Protein AF-A0A5B7K233-F1 (afdb_monomer_lite)

InterPro domains:
  IPR000719 Protein kinase domain [PS50011] (1-63)
  IPR011009 Protein kinase-like domain superfamily [SSF56112] (2-88)

Secondary structure (DSSP, 8-state):
-TTTSS-SS--SSHHHHHHHHHHT-----TTS-HHHHHHHHHHS-SSGGGSPPHHHHHT-TTTTT-TTSPPHHHHS-GGGT-PPPHHHHHHHHHHHHHTTS--HHHHH-

Radius of gyration: 20.92 Å; chains: 1; bounding box: 46×23×53 Å

Organism: Portunus trituberculatus (NCBI:txid210409)

Foldseek 3Di:
DVVPPDDQFDDPDPVSSVVCLQVLDGDDDPPDDPLRVVLVVLQSDNDPVSRDDPVCSCPRPVNVPDPPPDDPVVPDDVVVVDDDDPVVVVVVLVCCVVVVVDDSVVVVD

pLDDT: mean 91.97, std 8.87, range [60.03, 98.19]

Structure (mmCIF, N/CA/C/O backbone):
data_AF-A0A5B7K233-F1
#
_entry.id   AF-A0A5B7K233-F1
#
loop_
_atom_site.group_PDB
_atom_site.id
_atom_site.type_symbol
_atom_site.label_atom_id
_atom_site.label_alt_id
_atom_site.label_comp_id
_atom_site.label_asym_id
_atom_site.label_entity_id
_atom_site.label_seq_id
_atom_site.pdbx_PDB_ins_code
_atom_site.Ca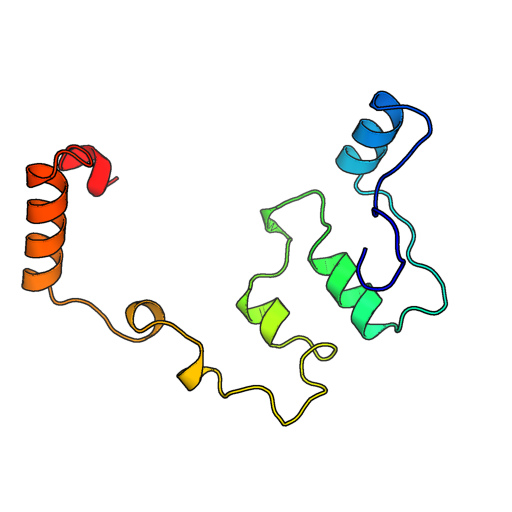rtn_x
_atom_site.Cartn_y
_atom_site.Cartn_z
_atom_site.occupancy
_atom_site.B_iso_or_equiv
_atom_site.auth_seq_id
_atom_site.auth_comp_id
_atom_site.auth_asym_id
_atom_site.auth_atom_id
_atom_site.pdbx_PDB_model_num
ATOM 1 N N . MET A 1 1 ? 8.716 6.232 -9.568 1.00 90.62 1 MET A N 1
ATOM 2 C CA . MET A 1 1 ? 8.829 7.645 -9.144 1.00 90.62 1 MET A CA 1
ATOM 3 C C . MET A 1 1 ? 10.115 7.929 -8.387 1.00 90.62 1 MET A C 1
ATOM 5 O O . MET A 1 1 ? 10.956 8.585 -8.972 1.00 90.62 1 MET A O 1
ATOM 9 N N . LEU A 1 2 ? 10.335 7.419 -7.168 1.00 95.12 2 LEU A N 1
ATOM 10 C CA . LEU A 1 2 ? 11.525 7.781 -6.368 1.00 95.12 2 LEU A CA 1
ATOM 11 C C . LEU A 1 2 ? 12.871 7.566 -7.089 1.00 95.12 2 LEU A C 1
ATOM 13 O O . LEU A 1 2 ? 13.715 8.450 -7.076 1.00 95.12 2 LEU A O 1
ATOM 17 N N . VAL A 1 3 ? 13.047 6.423 -7.762 1.00 95.06 3 VAL A N 1
ATOM 18 C CA . VAL A 1 3 ? 14.328 6.040 -8.398 1.00 95.06 3 VAL A CA 1
ATOM 19 C C . VAL A 1 3 ? 14.439 6.394 -9.890 1.00 95.06 3 VAL A C 1
ATOM 21 O O . VAL A 1 3 ? 15.514 6.264 -10.475 1.00 95.06 3 VAL A O 1
ATOM 24 N N . CYS A 1 4 ? 13.343 6.851 -10.510 1.00 93.94 4 CYS A N 1
ATOM 25 C CA . CYS A 1 4 ? 13.294 7.177 -11.946 1.00 93.94 4 CYS A CA 1
ATOM 26 C C . CYS A 1 4 ? 12.841 8.618 -12.246 1.00 93.94 4 CYS A C 1
ATOM 28 O O . CYS A 1 4 ? 12.951 9.060 -13.379 1.00 93.94 4 CYS A O 1
ATOM 30 N N . GLY A 1 5 ? 12.272 9.344 -11.280 1.00 93.69 5 GLY A N 1
ATOM 31 C CA . GLY A 1 5 ? 11.714 10.691 -11.475 1.00 93.69 5 GLY A CA 1
ATOM 32 C C . GLY A 1 5 ? 10.355 10.754 -12.188 1.00 93.69 5 GLY A C 1
ATOM 33 O O . GLY A 1 5 ? 9.755 11.820 -12.232 1.00 93.69 5 GLY A O 1
ATOM 34 N N . HIS A 1 6 ? 9.831 9.635 -12.700 1.00 92.31 6 HIS A N 1
ATOM 35 C CA . HIS A 1 6 ? 8.554 9.581 -13.425 1.00 92.31 6 HIS A CA 1
ATOM 36 C C . HIS A 1 6 ? 7.637 8.437 -12.951 1.00 92.31 6 HIS A C 1
ATOM 38 O O . HIS A 1 6 ? 8.043 7.555 -12.173 1.00 92.31 6 HIS A O 1
ATOM 44 N N . ALA A 1 7 ? 6.373 8.483 -13.387 1.00 94.31 7 ALA A N 1
ATOM 45 C CA . ALA A 1 7 ? 5.381 7.434 -13.159 1.00 94.31 7 ALA A CA 1
ATOM 46 C C . ALA A 1 7 ? 5.739 6.153 -13.946 1.00 94.31 7 ALA A C 1
ATOM 48 O O . ALA A 1 7 ? 6.353 6.250 -15.010 1.00 94.31 7 ALA A O 1
ATOM 49 N N . PRO A 1 8 ? 5.403 4.956 -13.427 1.00 94.69 8 PRO A N 1
ATOM 50 C CA . PRO A 1 8 ? 5.674 3.692 -14.118 1.00 94.69 8 PRO A CA 1
ATOM 51 C C . PRO A 1 8 ? 4.774 3.457 -15.343 1.00 94.69 8 PRO A C 1
ATOM 53 O O . PRO A 1 8 ? 5.178 2.722 -16.237 1.00 94.69 8 PRO A O 1
ATOM 56 N N . PHE A 1 9 ? 3.598 4.091 -15.396 1.00 96.00 9 PHE A N 1
ATOM 57 C CA . PHE A 1 9 ? 2.662 4.042 -16.520 1.00 96.00 9 PHE A CA 1
ATOM 58 C C . PHE A 1 9 ? 2.314 5.479 -16.906 1.00 96.00 9 PHE A C 1
ATOM 60 O O . PHE A 1 9 ? 1.686 6.181 -16.115 1.00 96.00 9 PHE A O 1
ATOM 67 N N . GLN A 1 10 ? 2.771 5.933 -18.070 1.00 92.19 10 GLN A N 1
ATOM 68 C CA . GLN A 1 10 ? 2.444 7.254 -18.600 1.00 92.19 10 GLN A CA 1
ATOM 69 C C . GLN A 1 10 ? 2.633 7.240 -20.112 1.00 92.19 10 GLN A C 1
ATOM 71 O O . GLN A 1 10 ? 3.763 7.208 -20.589 1.00 92.19 10 GLN A O 1
ATOM 76 N N . GLU A 1 11 ? 1.526 7.304 -20.839 1.00 93.31 11 GLU A N 1
ATOM 77 C CA . GLU A 1 11 ? 1.519 7.367 -22.300 1.00 93.31 11 GLU A CA 1
ATOM 78 C C . GLU A 1 11 ? 0.933 8.701 -22.785 1.00 93.31 11 GLU A C 1
ATOM 80 O O . GLU A 1 11 ? 0.613 9.590 -21.985 1.00 93.31 11 GLU A O 1
ATOM 85 N N . ALA A 1 12 ? 0.816 8.863 -24.106 1.00 92.06 12 ALA A N 1
ATOM 86 C CA . ALA A 1 12 ? 0.319 10.091 -24.724 1.00 92.06 12 ALA A CA 1
ATOM 87 C C . ALA A 1 12 ? -1.171 10.350 -24.435 1.00 92.06 12 ALA A C 1
ATOM 89 O O . ALA A 1 12 ? -1.612 11.499 -24.473 1.00 92.06 12 ALA A O 1
ATOM 90 N N . ASN A 1 13 ? -1.947 9.299 -24.154 1.00 95.81 13 ASN A N 1
ATOM 91 C CA . ASN A 1 13 ? -3.352 9.403 -23.771 1.00 95.81 13 ASN A CA 1
ATOM 92 C C . ASN A 1 13 ? -3.729 8.440 -22.629 1.00 95.81 13 ASN A C 1
ATOM 94 O O . ASN A 1 13 ? -3.043 7.453 -22.343 1.00 95.81 13 ASN A O 1
ATOM 98 N N . ASP A 1 14 ? -4.862 8.726 -21.985 1.00 96.19 14 ASP A N 1
ATOM 99 C CA . ASP A 1 14 ? -5.348 7.972 -20.823 1.00 96.19 14 ASP A CA 1
ATOM 100 C C . ASP A 1 14 ? -5.740 6.528 -21.171 1.00 96.19 14 ASP A C 1
ATOM 102 O O . ASP A 1 14 ? -5.619 5.636 -20.333 1.00 96.19 14 ASP A O 1
ATOM 106 N N . SER A 1 15 ? -6.179 6.270 -22.408 1.00 97.12 15 SER A N 1
ATOM 107 C CA . SER A 1 15 ? -6.577 4.922 -22.847 1.00 97.12 15 SER A CA 1
ATOM 108 C C . SER A 1 15 ? -5.370 3.988 -22.988 1.00 97.12 15 SER A C 1
ATOM 110 O O . SER A 1 15 ? -5.414 2.834 -22.554 1.00 97.12 15 SER A O 1
ATOM 112 N N . GLU A 1 16 ? -4.266 4.488 -23.542 1.00 96.00 16 GLU A N 1
ATOM 113 C CA . GLU A 1 16 ? -2.986 3.777 -23.598 1.00 96.00 16 GLU A CA 1
ATOM 114 C C . GLU A 1 16 ? -2.420 3.555 -22.194 1.00 96.00 16 GLU A C 1
ATOM 116 O O . GLU A 1 16 ? -2.036 2.437 -21.852 1.00 96.00 16 GLU A O 1
ATOM 121 N N . THR A 1 17 ? -2.468 4.583 -21.342 1.00 96.69 17 THR A N 1
ATOM 122 C CA . THR A 1 17 ? -2.022 4.480 -19.944 1.00 96.69 17 THR A CA 1
ATOM 123 C C . THR A 1 17 ? -2.809 3.404 -19.189 1.00 96.69 17 THR A C 1
ATOM 125 O O . THR A 1 17 ? -2.215 2.554 -18.524 1.00 96.69 17 THR A O 1
ATOM 128 N N . LEU A 1 18 ? -4.138 3.372 -19.343 1.00 96.75 18 LEU A N 1
ATOM 129 C CA . LEU A 1 18 ? -4.990 2.335 -18.758 1.00 96.75 18 LEU A CA 1
ATOM 130 C C . LEU A 1 18 ? -4.611 0.939 -19.265 1.00 96.75 18 LEU A C 1
ATOM 132 O O . LEU A 1 18 ? -4.536 -0.001 -18.476 1.00 96.75 18 LEU A O 1
ATOM 136 N N . THR A 1 19 ? -4.326 0.803 -20.560 1.00 96.88 19 THR A N 1
ATOM 137 C CA . THR A 1 19 ? -3.894 -0.471 -21.150 1.00 96.88 19 THR A CA 1
ATOM 138 C C . THR A 1 19 ? -2.583 -0.953 -20.524 1.00 96.88 19 THR A C 1
ATOM 140 O O . THR A 1 19 ? -2.488 -2.112 -20.124 1.00 96.88 19 THR A O 1
ATOM 143 N N . MET A 1 20 ? -1.601 -0.063 -20.348 1.00 97.06 20 MET A N 1
ATOM 144 C CA . MET A 1 20 ? -0.317 -0.393 -19.717 1.00 97.06 20 MET A CA 1
ATOM 145 C C . MET A 1 20 ? -0.468 -0.797 -18.245 1.00 97.06 20 MET A C 1
ATOM 147 O O . MET A 1 20 ? 0.188 -1.743 -17.805 1.00 97.06 20 MET A O 1
ATOM 151 N N . ILE A 1 21 ? -1.371 -0.147 -17.500 1.00 97.00 21 ILE A N 1
ATOM 152 C CA . ILE A 1 21 ? -1.706 -0.520 -16.116 1.00 97.00 21 ILE A CA 1
ATOM 153 C C . ILE A 1 21 ? -2.327 -1.922 -16.073 1.00 97.00 21 ILE A C 1
ATOM 155 O O . ILE A 1 21 ? -1.896 -2.764 -15.285 1.00 97.00 21 ILE A O 1
ATOM 159 N N . MET A 1 22 ? -3.313 -2.191 -16.934 1.00 95.62 22 MET A N 1
ATOM 160 C CA . MET A 1 22 ? -4.022 -3.476 -16.975 1.00 95.62 22 MET A CA 1
ATOM 161 C C . MET A 1 22 ? -3.109 -4.629 -17.400 1.00 95.62 22 MET A C 1
ATOM 163 O O . MET A 1 22 ? -3.207 -5.734 -16.862 1.00 95.62 22 MET A O 1
ATOM 167 N N . ASP A 1 23 ? -2.190 -4.372 -18.326 1.00 96.38 23 ASP A N 1
ATOM 168 C CA . ASP A 1 23 ? -1.171 -5.332 -18.745 1.00 96.38 23 ASP A CA 1
ATOM 169 C C . ASP A 1 23 ? 0.025 -5.399 -17.787 1.00 96.38 23 ASP A C 1
ATOM 171 O O . ASP A 1 23 ? 0.845 -6.308 -17.906 1.00 96.38 23 ASP A O 1
ATOM 175 N N . CYS A 1 24 ? 0.111 -4.472 -16.829 1.00 96.50 24 CYS A N 1
ATOM 176 C CA . CYS A 1 24 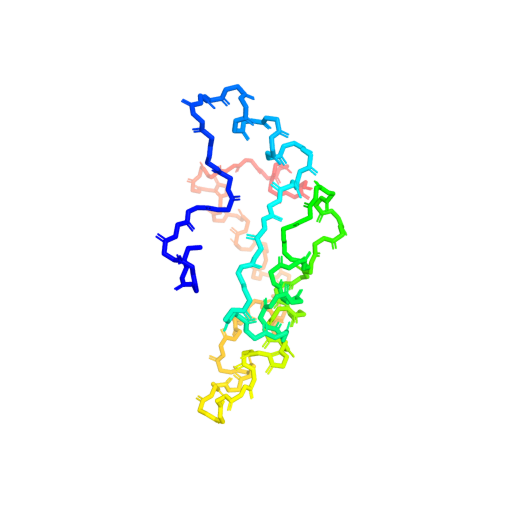? 1.231 -4.308 -15.909 1.00 96.50 24 CYS A CA 1
ATOM 177 C C . CYS A 1 24 ? 2.585 -4.206 -16.640 1.00 96.50 24 CYS A C 1
ATOM 179 O O . CYS A 1 24 ? 3.583 -4.804 -16.242 1.00 96.50 24 CYS A O 1
ATOM 181 N N . LYS A 1 25 ? 2.610 -3.454 -17.746 1.00 95.38 25 LYS A N 1
ATOM 182 C CA . LYS A 1 25 ? 3.801 -3.247 -18.578 1.00 95.38 25 LYS A CA 1
ATOM 183 C C . LYS A 1 25 ? 4.467 -1.925 -18.225 1.00 95.38 25 LYS A C 1
ATOM 185 O O . LYS A 1 25 ? 3.891 -0.864 -18.429 1.00 95.38 25 LYS A O 1
ATOM 190 N N . TYR A 1 26 ? 5.689 -2.002 -17.717 1.00 95.75 26 TYR A N 1
ATOM 191 C CA . TYR A 1 26 ? 6.532 -0.853 -17.407 1.00 95.75 26 TYR A CA 1
ATOM 192 C C . TYR A 1 26 ? 8.004 -1.229 -17.599 1.00 95.75 26 TYR A C 1
ATOM 194 O O . TYR A 1 26 ? 8.373 -2.404 -17.568 1.00 95.75 26 TYR A O 1
ATOM 202 N N . THR A 1 27 ? 8.862 -0.230 -17.778 1.00 94.44 27 THR A N 1
ATOM 203 C CA . THR A 1 27 ? 10.310 -0.422 -17.934 1.00 94.44 27 THR A CA 1
ATOM 204 C C . THR A 1 27 ? 11.060 0.265 -16.806 1.00 94.44 27 THR A C 1
ATOM 206 O O . THR A 1 27 ? 10.769 1.416 -16.476 1.00 94.44 27 THR A O 1
ATOM 209 N N . ILE A 1 28 ? 12.052 -0.415 -16.232 1.00 94.94 28 ILE A N 1
ATOM 210 C CA . ILE A 1 28 ? 12.945 0.176 -15.232 1.00 94.94 28 ILE A CA 1
ATOM 211 C C . ILE A 1 28 ? 14.296 0.486 -15.898 1.00 94.94 28 ILE A C 1
ATOM 213 O O . ILE A 1 28 ? 14.888 -0.427 -16.476 1.00 94.94 28 ILE A O 1
ATOM 217 N N . PRO A 1 29 ? 14.808 1.729 -15.809 1.00 94.88 29 PRO A N 1
ATOM 218 C CA . PRO A 1 29 ? 16.103 2.109 -16.370 1.00 94.88 29 PRO A CA 1
ATOM 219 C C . PRO A 1 29 ? 17.288 1.277 -15.858 1.00 94.88 29 PRO A C 1
ATOM 221 O O . PRO A 1 29 ? 17.265 0.709 -14.760 1.00 94.88 29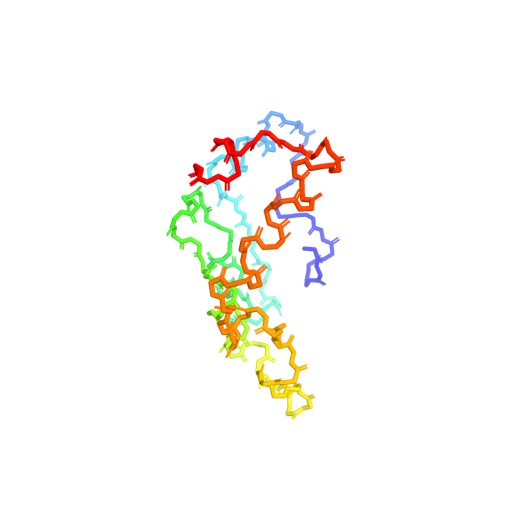 PRO A O 1
ATOM 224 N N . GLU A 1 30 ? 18.374 1.253 -16.632 1.00 95.12 30 GLU A N 1
ATOM 225 C CA . GLU A 1 30 ? 19.573 0.467 -16.313 1.00 95.12 30 GLU A CA 1
ATOM 226 C C . GLU A 1 30 ? 20.266 0.911 -15.022 1.00 95.12 30 GLU A C 1
ATOM 228 O O . GLU A 1 30 ? 20.738 0.052 -14.281 1.00 95.12 30 GLU A O 1
ATOM 233 N N . HIS A 1 31 ? 20.252 2.212 -14.708 1.00 96.00 31 HIS A N 1
ATOM 234 C CA . HIS A 1 31 ? 20.913 2.770 -13.520 1.00 96.00 31 HIS A CA 1
ATOM 235 C C . HIS A 1 31 ? 20.309 2.304 -12.190 1.00 96.00 31 HIS A C 1
ATOM 237 O O . HIS A 1 31 ? 20.933 2.469 -11.144 1.00 96.00 31 HIS A O 1
ATOM 243 N N . VAL A 1 32 ? 19.095 1.746 -12.201 1.00 96.44 32 VAL A N 1
ATOM 244 C CA . VAL A 1 32 ? 18.451 1.218 -10.996 1.00 96.44 32 VAL A CA 1
ATOM 245 C C . VAL A 1 32 ? 19.074 -0.135 -10.642 1.00 96.44 32 VAL A C 1
ATOM 247 O O . VAL A 1 32 ? 19.177 -1.028 -11.489 1.00 96.44 32 VAL A O 1
ATOM 250 N N . SER A 1 33 ? 19.482 -0.299 -9.382 1.00 96.06 33 SER A N 1
ATOM 251 C CA . SER A 1 33 ? 20.122 -1.528 -8.905 1.00 96.06 33 SER A CA 1
ATOM 252 C C . SER A 1 33 ? 19.191 -2.741 -9.017 1.00 96.06 33 SER A C 1
ATOM 254 O O . SER A 1 33 ? 17.971 -2.618 -8.896 1.00 96.06 33 SER A O 1
ATOM 256 N N . GLN A 1 34 ? 19.766 -3.929 -9.232 1.00 96.19 34 GLN A N 1
ATOM 257 C CA . GLN A 1 34 ? 18.984 -5.163 -9.374 1.00 96.19 34 GLN A CA 1
ATOM 258 C C . GLN A 1 34 ? 18.079 -5.454 -8.160 1.00 96.19 34 GLN A C 1
ATOM 260 O O . GLN A 1 34 ? 16.897 -5.697 -8.386 1.00 96.19 34 GLN A O 1
ATOM 265 N N . PRO A 1 35 ? 18.536 -5.316 -6.894 1.00 95.31 35 PRO A N 1
ATOM 266 C CA . PRO A 1 35 ? 17.657 -5.523 -5.740 1.00 95.31 35 PRO A CA 1
ATOM 267 C C . PRO A 1 35 ? 16.436 -4.588 -5.732 1.00 95.31 35 PRO A C 1
ATOM 269 O O . PRO A 1 35 ? 15.330 -5.004 -5.402 1.00 95.31 35 PRO A O 1
ATOM 272 N N . CYS A 1 36 ? 16.603 -3.335 -6.173 1.00 96.25 36 CYS A N 1
ATOM 273 C CA . CYS A 1 36 ? 15.495 -2.385 -6.287 1.00 96.25 36 CYS A CA 1
ATOM 274 C C . CYS A 1 36 ? 14.514 -2.782 -7.401 1.00 96.25 36 CYS A C 1
ATOM 276 O O . CYS A 1 36 ? 13.299 -2.699 -7.218 1.00 96.25 36 CYS A O 1
ATOM 278 N N . LYS A 1 37 ? 15.034 -3.236 -8.553 1.00 96.69 37 LYS A N 1
ATOM 279 C CA . LYS A 1 37 ? 14.220 -3.750 -9.668 1.00 96.69 37 LYS A CA 1
ATOM 280 C C . LYS A 1 37 ? 13.361 -4.928 -9.219 1.00 96.69 37 LYS A C 1
ATOM 282 O O . LYS A 1 37 ? 12.161 -4.934 -9.490 1.00 96.69 37 LYS A O 1
ATOM 287 N N . ASP A 1 38 ? 13.964 -5.871 -8.502 1.00 96.44 38 ASP A N 1
ATOM 288 C CA . ASP A 1 38 ? 13.285 -7.062 -7.997 1.00 96.44 38 ASP A CA 1
ATOM 289 C C . ASP A 1 38 ? 12.190 -6.687 -6.992 1.00 96.44 38 ASP A C 1
ATOM 291 O O . ASP A 1 38 ? 11.064 -7.170 -7.105 1.00 96.44 38 ASP A O 1
ATOM 295 N N . LEU A 1 39 ? 12.470 -5.767 -6.061 1.00 97.06 39 LEU A N 1
ATOM 296 C CA . LEU A 1 39 ? 11.472 -5.273 -5.113 1.00 97.06 39 LEU A CA 1
ATOM 297 C C . LEU A 1 39 ? 10.275 -4.618 -5.824 1.00 97.06 39 LEU A C 1
ATOM 299 O O . LEU A 1 39 ? 9.126 -4.945 -5.526 1.00 97.06 39 LEU A O 1
ATOM 303 N N . ILE A 1 40 ? 10.522 -3.735 -6.800 1.00 97.25 40 ILE A N 1
ATOM 304 C CA . ILE A 1 40 ? 9.456 -3.100 -7.594 1.00 97.25 40 ILE A CA 1
ATOM 305 C C . ILE A 1 40 ? 8.621 -4.161 -8.320 1.00 97.25 40 ILE A C 1
ATOM 307 O O . ILE A 1 40 ? 7.392 -4.088 -8.287 1.00 97.25 40 ILE A O 1
ATOM 311 N N . ALA A 1 41 ? 9.267 -5.159 -8.928 1.00 96.31 41 ALA A N 1
ATOM 312 C CA . ALA A 1 41 ? 8.599 -6.237 -9.655 1.00 96.31 41 ALA A CA 1
ATOM 313 C C . ALA A 1 41 ? 7.711 -7.122 -8.777 1.00 96.31 41 ALA A C 1
ATOM 315 O O . ALA A 1 41 ? 6.707 -7.634 -9.262 1.00 96.31 41 ALA A O 1
ATOM 316 N N . ARG A 1 42 ? 8.025 -7.272 -7.485 1.00 96.94 42 ARG A N 1
ATOM 317 C CA . ARG A 1 42 ? 7.168 -8.018 -6.554 1.00 96.94 42 ARG A CA 1
ATOM 318 C C . ARG A 1 42 ? 5.988 -7.210 -6.006 1.00 96.94 42 ARG A C 1
ATOM 320 O O . ARG A 1 42 ? 5.029 -7.797 -5.507 1.00 96.94 42 ARG A O 1
ATOM 327 N N . MET A 1 43 ? 6.024 -5.881 -6.111 1.00 97.44 43 MET A N 1
ATOM 328 C CA . MET A 1 43 ? 4.911 -5.006 -5.714 1.00 97.44 43 MET A CA 1
ATOM 329 C C . MET A 1 43 ? 3.971 -4.686 -6.883 1.00 97.44 43 MET A C 1
ATOM 331 O O . MET A 1 43 ? 2.750 -4.692 -6.724 1.00 97.44 43 MET A O 1
ATOM 335 N N . LEU A 1 44 ? 4.524 -4.402 -8.066 1.00 97.25 44 LEU A N 1
ATOM 336 C CA . LEU A 1 44 ? 3.763 -4.073 -9.270 1.00 97.25 44 LEU A CA 1
ATOM 337 C C . LEU A 1 44 ? 3.425 -5.347 -10.047 1.00 97.25 44 LEU A C 1
ATOM 339 O O . LEU A 1 44 ? 4.007 -5.637 -11.086 1.00 97.25 44 LEU A O 1
ATOM 343 N N . ILE A 1 45 ? 2.461 -6.102 -9.518 1.00 96.62 45 ILE A N 1
ATOM 344 C CA . ILE A 1 45 ? 1.914 -7.308 -10.149 1.00 96.62 45 ILE A C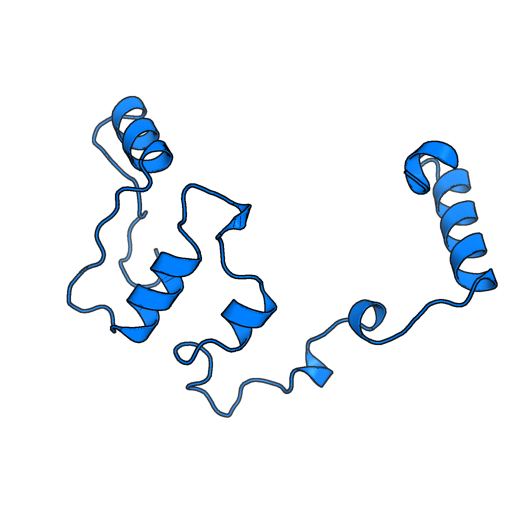A 1
ATOM 345 C C . ILE A 1 45 ? 0.421 -7.109 -10.433 1.00 96.62 45 ILE A C 1
ATOM 347 O O . ILE A 1 45 ? -0.324 -6.569 -9.602 1.00 96.62 45 ILE A O 1
ATOM 351 N N . ARG A 1 46 ? -0.021 -7.579 -11.610 1.00 95.94 46 ARG A N 1
ATOM 352 C CA . ARG A 1 46 ? -1.425 -7.531 -12.055 1.00 95.94 46 ARG A CA 1
ATOM 353 C C . ARG A 1 46 ? -2.368 -8.213 -11.066 1.00 95.94 46 ARG A C 1
ATOM 355 O O . ARG A 1 46 ? -3.396 -7.648 -10.716 1.00 95.94 46 ARG A O 1
ATOM 362 N N . ASP A 1 47 ? -2.009 -9.415 -10.637 1.00 96.94 47 ASP A N 1
ATOM 363 C CA . ASP A 1 47 ? -2.749 -10.202 -9.653 1.00 96.94 47 ASP A CA 1
ATOM 364 C C . ASP A 1 47 ? -2.415 -9.727 -8.224 1.00 96.94 47 ASP A C 1
ATOM 366 O O . ASP A 1 47 ? -1.269 -9.890 -7.792 1.00 96.94 47 ASP A O 1
ATOM 370 N N . PRO A 1 48 ? -3.375 -9.148 -7.475 1.00 96.38 48 PRO A N 1
ATOM 371 C CA . PRO A 1 48 ? -3.132 -8.668 -6.117 1.00 96.38 48 PRO A CA 1
ATOM 372 C C . PRO A 1 48 ? -2.691 -9.768 -5.148 1.00 96.38 48 PRO A C 1
ATOM 374 O O . PRO A 1 48 ? -1.872 -9.492 -4.278 1.00 96.38 48 PRO A O 1
ATOM 377 N N . GLY A 1 49 ? -3.171 -11.007 -5.320 1.00 97.00 49 GLY A N 1
ATOM 378 C CA . GLY A 1 49 ? -2.836 -12.130 -4.437 1.00 97.00 49 GLY A CA 1
ATOM 379 C C . GLY A 1 49 ? -1.395 -12.624 -4.583 1.00 97.00 49 GLY A C 1
ATOM 380 O O . GLY A 1 49 ? -0.928 -13.407 -3.763 1.00 97.00 49 GLY A O 1
ATOM 381 N N . LYS A 1 50 ? -0.682 -12.168 -5.621 1.00 96.81 50 LYS A N 1
ATOM 382 C CA . LYS A 1 50 ? 0.733 -12.484 -5.870 1.00 96.81 50 LYS A CA 1
ATOM 383 C C . LYS A 1 50 ? 1.687 -11.368 -5.453 1.00 96.81 50 LYS A C 1
ATOM 385 O O . LYS A 1 50 ? 2.896 -11.545 -5.584 1.00 96.81 50 LYS A O 1
ATOM 390 N N . ARG A 1 51 ? 1.171 -10.215 -5.015 1.00 98.06 51 ARG A N 1
ATOM 391 C CA . ARG A 1 51 ? 2.009 -9.110 -4.536 1.00 98.06 51 ARG A CA 1
ATOM 392 C C . ARG A 1 51 ? 2.664 -9.504 -3.216 1.00 98.06 51 ARG A C 1
ATOM 394 O O . ARG A 1 51 ? 2.045 -10.185 -2.403 1.00 98.06 51 ARG A O 1
ATOM 401 N N . SER A 1 52 ? 3.903 -9.063 -3.003 1.00 96.94 52 SER A N 1
ATOM 402 C CA . SER A 1 52 ? 4.582 -9.258 -1.716 1.00 96.94 52 SER A CA 1
ATOM 403 C C . SER A 1 52 ? 3.795 -8.627 -0.569 1.00 96.94 52 SER A C 1
ATOM 405 O O . SER A 1 52 ? 3.225 -7.542 -0.721 1.00 96.94 52 SER A O 1
ATOM 407 N N . THR A 1 53 ? 3.801 -9.292 0.587 1.00 96.31 53 THR A N 1
ATOM 408 C CA . THR A 1 53 ? 3.232 -8.731 1.815 1.00 96.31 53 THR A CA 1
ATOM 409 C C . THR A 1 53 ? 4.118 -7.607 2.355 1.00 96.31 53 THR A C 1
ATOM 411 O O . THR A 1 53 ? 5.257 -7.419 1.916 1.00 96.31 53 THR A O 1
ATOM 414 N N . LEU A 1 54 ? 3.607 -6.843 3.323 1.00 92.75 54 LEU A N 1
ATOM 415 C CA . LEU A 1 54 ? 4.392 -5.782 3.957 1.00 92.75 54 LEU A CA 1
ATOM 416 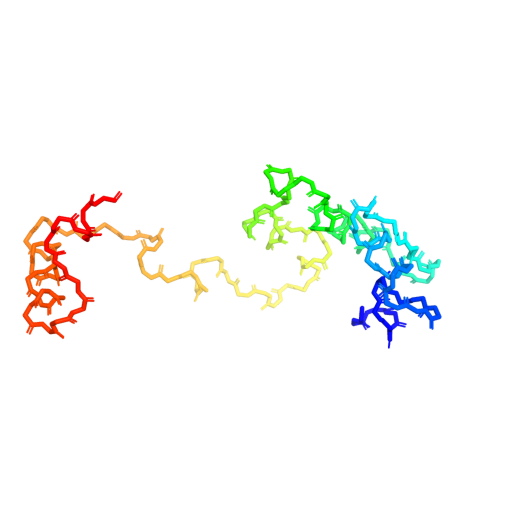C C . LEU A 1 54 ? 5.600 -6.346 4.716 1.00 92.75 54 LEU A C 1
ATOM 418 O O . LEU A 1 54 ? 6.658 -5.724 4.706 1.00 92.75 54 LEU A O 1
ATOM 422 N N . GLU A 1 55 ? 5.467 -7.527 5.319 1.00 89.56 55 GLU A N 1
ATOM 423 C CA . GLU A 1 55 ? 6.549 -8.227 6.016 1.00 89.56 55 GLU A CA 1
ATOM 424 C C . GLU A 1 55 ? 7.671 -8.624 5.049 1.00 89.56 55 GLU A C 1
ATOM 426 O O . GLU A 1 55 ? 8.846 -8.397 5.341 1.00 89.56 55 GLU A O 1
ATOM 431 N N . ASP A 1 56 ? 7.319 -9.159 3.876 1.00 93.06 56 ASP A N 1
ATOM 432 C CA . ASP A 1 56 ? 8.287 -9.520 2.835 1.00 93.06 56 ASP A CA 1
ATOM 433 C C . ASP A 1 56 ? 8.991 -8.287 2.260 1.00 93.06 56 ASP A C 1
ATOM 435 O O . ASP A 1 56 ? 10.193 -8.316 1.997 1.00 93.06 56 ASP A O 1
ATOM 439 N N . ILE A 1 57 ? 8.250 -7.191 2.067 1.00 93.44 57 ILE A N 1
ATOM 440 C CA . ILE A 1 57 ? 8.806 -5.917 1.599 1.00 93.44 57 ILE A CA 1
ATOM 441 C C . ILE A 1 57 ? 9.777 -5.357 2.639 1.00 93.44 57 ILE A C 1
ATOM 443 O O . ILE A 1 57 ? 10.898 -5.006 2.284 1.00 93.44 57 ILE A O 1
ATOM 447 N N . ALA A 1 58 ? 9.383 -5.305 3.914 1.00 88.31 58 ALA A N 1
ATOM 448 C CA . ALA A 1 58 ? 10.199 -4.755 4.997 1.00 88.31 58 ALA A CA 1
ATOM 449 C C . ALA A 1 58 ? 11.514 -5.525 5.213 1.00 88.31 58 ALA A C 1
ATOM 451 O O . ALA A 1 58 ? 12.501 -4.941 5.658 1.00 88.31 58 ALA A O 1
ATOM 452 N N . ARG A 1 59 ? 11.534 -6.821 4.878 1.00 88.19 59 ARG A N 1
ATOM 453 C CA . ARG A 1 59 ? 12.713 -7.698 4.953 1.00 88.19 59 ARG A CA 1
ATOM 454 C C . ARG A 1 59 ? 13.497 -7.783 3.640 1.00 88.19 59 ARG A C 1
ATOM 456 O O . ARG A 1 59 ? 14.427 -8.582 3.538 1.00 88.19 59 ARG A O 1
ATOM 463 N N . ASP A 1 60 ? 13.138 -7.001 2.621 1.00 92.62 60 ASP A N 1
ATOM 464 C CA . ASP A 1 60 ? 13.842 -7.049 1.344 1.00 92.62 60 ASP A CA 1
ATOM 465 C C . ASP A 1 60 ? 15.297 -6.545 1.478 1.00 92.62 60 ASP A C 1
ATOM 467 O O . ASP A 1 60 ? 15.542 -5.511 2.115 1.00 92.62 60 ASP A O 1
ATOM 471 N N . PRO A 1 61 ? 16.277 -7.213 0.835 1.00 90.75 61 PRO A N 1
ATOM 472 C CA . PRO A 1 61 ? 17.681 -6.814 0.894 1.00 90.75 61 PRO A CA 1
ATOM 473 C C . PRO A 1 61 ? 17.972 -5.387 0.424 1.00 90.75 61 PRO A C 1
ATOM 475 O O . PRO A 1 61 ? 19.015 -4.846 0.782 1.00 90.75 61 PRO A O 1
ATOM 478 N N . TRP A 1 62 ? 17.112 -4.776 -0.396 1.00 92.31 62 TRP A N 1
ATOM 479 C CA . TRP A 1 62 ? 17.265 -3.383 -0.806 1.00 92.31 62 TRP A CA 1
ATOM 480 C C . TRP A 1 62 ? 16.985 -2.404 0.341 1.00 92.31 62 TRP A C 1
ATOM 482 O O . TRP A 1 62 ? 17.655 -1.377 0.426 1.00 92.31 62 TRP A O 1
ATOM 492 N N . LEU A 1 63 ? 16.051 -2.726 1.246 1.00 88.75 63 LEU A N 1
ATOM 493 C CA . LEU A 1 63 ? 15.737 -1.900 2.419 1.00 88.75 63 LEU A CA 1
ATOM 494 C C . LEU A 1 63 ? 16.661 -2.188 3.605 1.00 88.75 63 LEU A C 1
ATOM 496 O O . LEU A 1 63 ? 17.027 -1.272 4.336 1.00 88.75 63 LEU A O 1
ATOM 500 N N . MET A 1 64 ? 17.097 -3.437 3.772 1.00 84.19 64 MET A N 1
ATOM 501 C CA . MET A 1 64 ? 17.945 -3.853 4.897 1.00 84.19 64 MET A CA 1
ATOM 502 C C . MET A 1 64 ? 19.418 -3.404 4.798 1.00 84.19 64 MET A C 1
ATOM 504 O O . MET A 1 64 ? 20.239 -3.823 5.612 1.00 84.19 64 MET A O 1
ATOM 508 N N . GLN A 1 65 ? 19.789 -2.575 3.816 1.00 78.62 65 GLN A N 1
ATOM 509 C CA . GLN A 1 65 ? 21.177 -2.113 3.654 1.00 78.62 65 GLN A CA 1
ATOM 510 C C . GLN A 1 65 ? 21.608 -1.095 4.718 1.00 78.62 65 GLN A C 1
ATOM 512 O O . GLN A 1 65 ? 22.808 -0.906 4.916 1.00 78.62 65 GLN A O 1
ATOM 517 N N . ASP A 1 66 ? 20.657 -0.451 5.400 1.00 73.81 66 ASP A N 1
ATOM 518 C CA . ASP A 1 66 ? 20.938 0.505 6.471 1.00 73.81 66 ASP A CA 1
ATOM 519 C C . ASP A 1 66 ? 20.854 -0.173 7.858 1.00 73.81 66 ASP A C 1
ATOM 521 O O . ASP A 1 66 ? 19.762 -0.559 8.291 1.00 73.81 66 ASP A O 1
ATOM 525 N N . PRO A 1 67 ? 21.975 -0.299 8.597 1.00 60.03 67 PRO A N 1
ATOM 526 C CA . PRO A 1 67 ? 21.988 -0.871 9.944 1.00 60.03 67 PRO A CA 1
ATOM 527 C C . PRO A 1 67 ? 21.252 -0.013 10.989 1.00 60.03 67 PRO A C 1
ATOM 529 O O . PRO A 1 67 ? 21.061 -0.469 12.114 1.00 60.03 67 PRO A O 1
ATOM 532 N N . GLY A 1 68 ? 20.849 1.217 10.648 1.00 65.69 68 GLY A N 1
ATOM 533 C CA . GLY A 1 68 ? 20.035 2.095 11.489 1.00 65.69 68 GLY A CA 1
ATOM 534 C C . GLY A 1 68 ? 18.531 1.808 11.448 1.00 65.69 68 GLY A C 1
ATOM 535 O O . GLY A 1 68 ? 17.771 2.479 12.154 1.00 65.69 68 GLY A O 1
ATOM 536 N N . TRP A 1 69 ? 18.075 0.843 10.638 1.00 65.81 69 TRP A N 1
ATOM 537 C CA . TRP A 1 69 ? 16.669 0.450 10.614 1.00 65.81 69 TRP A CA 1
ATOM 538 C C . TRP A 1 69 ? 16.252 -0.110 11.979 1.00 65.81 69 TRP A C 1
ATOM 540 O O . TRP A 1 69 ? 16.852 -1.051 12.504 1.00 65.81 69 TRP A O 1
ATOM 550 N N . ARG A 1 70 ? 15.229 0.512 12.575 1.00 64.81 70 ARG A N 1
ATOM 551 C CA . ARG A 1 70 ? 14.718 0.149 13.901 1.00 64.81 70 ARG A CA 1
ATOM 552 C C . ARG A 1 70 ? 14.276 -1.309 13.920 1.00 64.81 70 ARG A C 1
ATOM 554 O O . ARG A 1 70 ? 13.775 -1.834 12.926 1.00 64.81 70 ARG A O 1
ATOM 561 N N . THR A 1 71 ? 14.441 -1.956 15.071 1.00 65.94 71 THR A N 1
ATOM 562 C CA . THR A 1 71 ? 14.050 -3.359 15.225 1.00 65.94 71 THR A CA 1
ATOM 563 C C . THR A 1 71 ? 12.553 -3.533 14.948 1.00 65.94 71 THR A C 1
ATOM 565 O O . THR A 1 71 ? 11.745 -2.657 15.248 1.00 65.94 71 THR A O 1
ATOM 568 N N . GLU A 1 72 ? 12.159 -4.682 14.397 1.00 63.78 72 GLU A N 1
ATOM 569 C CA . GLU A 1 72 ? 10.756 -5.016 14.088 1.00 63.78 72 GLU A CA 1
ATOM 570 C C . GLU A 1 72 ? 9.843 -4.852 15.326 1.00 63.78 72 GLU A C 1
ATOM 572 O O . GLU A 1 72 ? 8.689 -4.439 15.234 1.00 63.78 72 GLU A O 1
ATOM 577 N N . ALA A 1 73 ? 10.403 -5.055 16.523 1.00 61.88 73 ALA A N 1
ATOM 578 C CA . ALA A 1 73 ? 9.738 -4.826 17.799 1.00 61.88 73 ALA A CA 1
ATOM 579 C C . ALA A 1 73 ? 9.435 -3.342 18.111 1.00 61.88 73 ALA A C 1
ATOM 581 O O . ALA A 1 73 ? 8.503 -3.061 18.860 1.00 61.88 73 ALA A O 1
ATOM 582 N N . GLU A 1 74 ? 10.198 -2.391 17.586 1.00 69.50 74 GLU A N 1
ATOM 583 C CA . GLU A 1 74 ? 10.005 -0.960 17.859 1.00 69.50 74 GLU A CA 1
ATOM 584 C C . GLU A 1 74 ? 9.001 -0.293 16.915 1.00 69.50 74 GLU A C 1
ATOM 586 O O . GLU A 1 74 ? 8.483 0.775 17.237 1.00 69.50 74 GLU A O 1
ATOM 591 N N . VAL A 1 75 ? 8.739 -0.899 15.755 1.00 75.25 75 VAL A N 1
ATOM 592 C CA . VAL A 1 75 ? 7.925 -0.294 14.687 1.00 75.25 75 VAL A CA 1
ATOM 593 C C . VAL A 1 75 ? 6.524 -0.907 14.608 1.00 75.25 75 VAL A C 1
ATOM 595 O O . VAL A 1 75 ? 5.584 -0.234 14.187 1.00 75.25 75 VAL A O 1
ATOM 598 N N . LEU A 1 76 ? 6.353 -2.163 15.035 1.00 84.25 76 LEU A N 1
ATOM 599 C CA . LEU A 1 76 ? 5.056 -2.834 14.970 1.00 84.25 76 LEU A CA 1
ATOM 600 C C . LEU A 1 76 ? 4.090 -2.350 16.068 1.00 84.25 76 LEU A C 1
ATOM 602 O O . LEU A 1 76 ? 4.477 -2.264 17.239 1.00 84.25 76 LEU A O 1
ATOM 606 N N . PRO A 1 77 ? 2.813 -2.090 15.730 1.00 90.00 77 PRO A N 1
ATOM 607 C CA . PRO A 1 77 ? 1.815 -1.680 16.709 1.00 90.00 77 PRO A CA 1
ATOM 608 C C . PRO A 1 77 ? 1.494 -2.823 17.682 1.00 90.00 77 PRO A C 1
ATOM 610 O O . PRO A 1 77 ? 1.627 -4.004 17.354 1.00 90.00 77 PRO A O 1
ATOM 613 N N . LEU A 1 78 ? 1.020 -2.481 18.886 1.00 90.31 78 LEU A N 1
ATOM 614 C CA . LEU A 1 78 ? 0.704 -3.473 19.924 1.00 90.31 78 LEU A CA 1
ATOM 615 C C . LEU A 1 78 ? -0.323 -4.512 19.460 1.00 90.31 78 LEU A C 1
ATOM 617 O O . LEU A 1 78 ? -0.188 -5.677 19.813 1.00 90.31 78 LEU A O 1
ATOM 621 N N . VAL A 1 79 ? -1.282 -4.120 18.616 1.00 91.44 79 VAL A N 1
ATOM 622 C CA . VAL A 1 79 ? -2.298 -5.028 18.052 1.00 91.44 79 VAL A CA 1
ATOM 623 C C . VAL A 1 79 ? -1.693 -6.176 17.233 1.00 91.44 79 VAL A C 1
ATOM 625 O O . VAL A 1 79 ? -2.265 -7.254 17.177 1.00 91.44 79 VAL A O 1
ATOM 628 N N . SER A 1 80 ? -0.508 -5.988 16.644 1.00 88.25 80 SER A N 1
ATOM 629 C CA . SER A 1 80 ? 0.198 -7.048 15.911 1.00 88.25 80 SER A CA 1
ATOM 630 C C . SER A 1 80 ? 0.957 -8.008 16.833 1.00 88.25 80 SER A C 1
ATOM 632 O O . SER A 1 80 ? 1.453 -9.033 16.375 1.00 88.25 80 SER A O 1
ATOM 634 N N . ARG A 1 81 ? 1.120 -7.662 18.117 1.00 86.44 81 ARG A N 1
ATOM 635 C CA . ARG A 1 81 ? 2.006 -8.365 19.064 1.00 86.44 81 ARG A CA 1
ATOM 636 C C . ARG A 1 81 ? 1.293 -8.874 20.315 1.00 86.44 81 ARG A C 1
ATOM 638 O O . ARG A 1 81 ? 1.858 -9.693 21.035 1.00 86.44 81 ARG A O 1
ATOM 645 N N . GLN A 1 82 ? 0.102 -8.366 20.605 1.00 90.44 82 GLN A N 1
ATOM 646 C CA . GLN A 1 82 ? -0.674 -8.661 21.804 1.00 90.44 82 GLN A CA 1
ATOM 647 C C . GLN A 1 82 ? -2.106 -9.028 21.426 1.00 90.44 82 GLN A C 1
ATOM 649 O O . GLN A 1 82 ? -2.654 -8.505 20.459 1.00 90.44 82 GLN A O 1
ATOM 654 N N . HIS A 1 83 ? -2.708 -9.912 22.220 1.00 92.25 83 HIS A N 1
ATOM 655 C CA . HIS A 1 83 ? -4.104 -10.306 22.073 1.00 92.25 83 HIS A CA 1
ATOM 656 C C . HIS A 1 83 ? -4.954 -9.553 23.093 1.00 92.25 83 HIS A C 1
ATOM 658 O O . HIS A 1 83 ? -4.541 -9.385 24.242 1.00 92.25 83 HIS A O 1
ATOM 664 N N . LEU A 1 84 ? -6.135 -9.113 22.666 1.00 94.31 84 LEU A N 1
ATOM 665 C CA . LEU A 1 84 ? -7.129 -8.538 23.563 1.00 94.31 84 LEU A CA 1
ATOM 666 C C . LEU A 1 84 ? -7.759 -9.634 24.421 1.00 94.31 84 LEU A C 1
ATOM 668 O O . LEU A 1 84 ? -7.899 -10.778 23.986 1.00 94.31 84 LEU A O 1
ATOM 672 N N . THR A 1 85 ? -8.165 -9.267 25.632 1.00 96.12 85 THR A N 1
ATOM 673 C CA . THR A 1 85 ? -9.037 -10.124 26.433 1.00 96.12 85 THR A CA 1
ATOM 674 C C . THR A 1 85 ? -10.452 -10.119 25.849 1.00 96.12 85 THR A C 1
ATOM 676 O O . THR A 1 85 ? -10.837 -9.190 25.135 1.00 96.12 85 THR A O 1
ATOM 679 N N . GLU A 1 86 ? -11.251 -11.143 26.159 1.00 95.31 86 GLU A N 1
ATOM 680 C CA . GLU A 1 86 ? -12.660 -11.181 25.738 1.00 95.31 86 GLU A CA 1
ATOM 681 C C . GLU A 1 86 ? -13.458 -9.997 26.308 1.00 95.31 86 GLU A C 1
ATOM 683 O O . GLU A 1 86 ? -14.320 -9.446 25.623 1.00 95.31 86 GLU A O 1
ATOM 688 N N . GLU A 1 87 ? -13.134 -9.566 27.532 1.00 97.56 87 GLU A N 1
ATOM 689 C CA . GLU A 1 87 ? -13.752 -8.408 28.184 1.00 97.56 87 GLU A CA 1
ATOM 690 C C . GLU A 1 87 ? -13.432 -7.105 27.438 1.00 97.56 87 GLU A C 1
ATOM 692 O O . GLU A 1 87 ? -14.346 -6.348 27.102 1.00 97.56 87 GLU A O 1
ATOM 697 N N . ASP A 1 88 ? -12.157 -6.873 27.103 1.00 96.75 88 ASP A N 1
ATOM 698 C CA . ASP A 1 88 ? -11.740 -5.693 26.339 1.00 96.75 88 ASP A CA 1
ATOM 699 C C . ASP A 1 88 ? -12.352 -5.694 24.936 1.00 96.75 88 ASP A C 1
ATOM 701 O O . ASP A 1 88 ? -12.828 -4.662 24.459 1.00 96.75 88 ASP A O 1
ATOM 705 N N . HIS A 1 89 ? -12.387 -6.857 24.282 1.00 96.19 89 HIS A N 1
ATOM 706 C CA . HIS A 1 89 ? -12.995 -7.012 22.965 1.00 96.19 89 HIS A CA 1
ATOM 707 C C . HIS A 1 89 ? -14.491 -6.657 22.991 1.00 96.19 89 HIS A C 1
ATOM 709 O O . HIS A 1 89 ? -14.948 -5.834 22.194 1.00 96.19 89 HIS A O 1
ATOM 715 N N . ALA A 1 90 ? -15.247 -7.199 23.953 1.00 96.25 90 ALA A N 1
ATOM 716 C CA . ALA A 1 90 ? -16.663 -6.878 24.127 1.00 96.25 90 ALA A CA 1
ATOM 717 C C . ALA A 1 90 ? -16.880 -5.389 24.448 1.00 96.25 90 ALA A C 1
ATOM 719 O O . ALA A 1 90 ? -17.808 -4.763 23.924 1.00 96.25 90 ALA A O 1
ATOM 720 N N . HIS A 1 91 ? -16.004 -4.799 25.267 1.00 97.56 91 HIS A N 1
ATOM 721 C CA . HIS A 1 91 ? -16.060 -3.379 25.593 1.00 97.56 91 HIS A CA 1
ATOM 722 C C . HIS A 1 91 ? -15.856 -2.494 24.357 1.00 97.56 91 HIS A C 1
ATOM 724 O O . HIS A 1 91 ? -16.610 -1.537 24.153 1.00 97.56 91 HIS A O 1
ATOM 730 N N . ILE A 1 92 ? -14.872 -2.817 23.512 1.00 97.44 92 ILE A N 1
ATOM 731 C CA . ILE A 1 92 ? -14.591 -2.087 22.270 1.00 97.44 92 ILE A CA 1
ATOM 732 C C . ILE A 1 92 ? -15.808 -2.131 21.346 1.00 97.44 92 ILE A C 1
ATOM 734 O O . ILE A 1 92 ? -16.269 -1.073 20.914 1.00 97.44 92 ILE A O 1
ATOM 738 N N . ILE A 1 93 ? -16.389 -3.311 21.113 1.00 97.31 93 ILE A N 1
ATOM 739 C CA . ILE A 1 93 ? -17.558 -3.434 20.233 1.00 97.31 93 ILE A CA 1
ATOM 740 C C . ILE A 1 93 ? -18.743 -2.630 20.779 1.00 97.31 93 ILE A C 1
ATOM 742 O O . ILE A 1 93 ? -19.363 -1.859 20.045 1.00 97.31 93 ILE A O 1
ATOM 746 N N . HIS A 1 94 ? -19.024 -2.722 22.081 1.00 97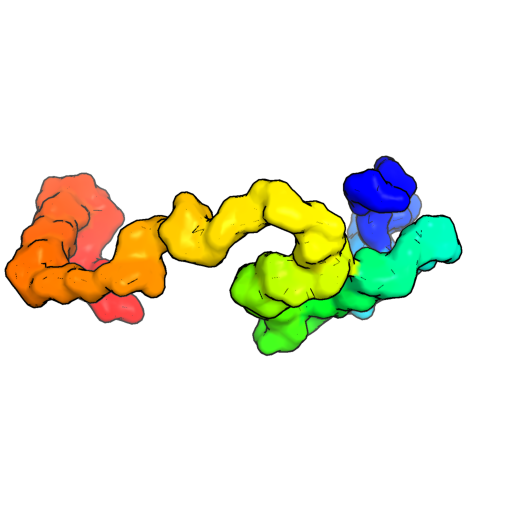.50 94 HIS A N 1
ATOM 747 C CA . HIS A 1 94 ? -20.087 -1.933 22.705 1.00 97.50 94 HIS A CA 1
ATOM 748 C C . HIS A 1 94 ? -19.889 -0.424 22.483 1.00 97.50 94 HIS A C 1
ATOM 750 O O . HIS A 1 94 ? -20.847 0.302 22.198 1.00 97.50 94 HIS A O 1
ATOM 756 N N . ARG A 1 95 ? -18.647 0.068 22.597 1.00 98.19 95 ARG A N 1
ATOM 757 C CA . ARG A 1 95 ? -18.314 1.478 22.342 1.00 98.19 95 ARG A CA 1
ATOM 758 C C . ARG A 1 95 ? -18.492 1.856 20.872 1.00 98.19 95 ARG A C 1
ATOM 760 O O . ARG A 1 95 ? -18.942 2.971 20.618 1.00 98.19 95 ARG A O 1
ATOM 767 N N . MET A 1 96 ? -18.186 0.961 19.933 1.00 98.00 96 MET A N 1
ATOM 768 C CA . MET A 1 96 ? -18.402 1.188 18.499 1.00 98.00 96 MET A CA 1
ATOM 769 C C . MET A 1 96 ? -19.895 1.308 18.162 1.00 98.00 96 MET A C 1
ATOM 771 O O . MET A 1 96 ? -20.288 2.268 17.498 1.00 98.00 96 MET A O 1
ATOM 775 N N . VAL A 1 97 ? -20.732 0.410 18.693 1.00 98.00 97 VAL A N 1
ATOM 776 C CA . VAL A 1 97 ? -22.194 0.452 18.502 1.00 98.00 97 VAL A CA 1
ATOM 777 C C . VAL A 1 97 ? -22.795 1.696 19.156 1.00 98.00 97 VAL A C 1
ATOM 779 O O . VAL A 1 97 ? -23.523 2.448 18.517 1.00 98.00 97 VAL A O 1
ATOM 782 N N . SER A 1 98 ? -22.435 1.972 20.414 1.00 97.75 98 SER A N 1
ATOM 783 C CA . SER A 1 98 ? -22.914 3.160 21.143 1.00 97.75 98 SER A CA 1
ATOM 784 C C . SER A 1 98 ? -22.474 4.474 20.489 1.00 97.75 98 SER A C 1
ATOM 786 O O . SER A 1 98 ? -23.138 5.498 20.635 1.00 97.75 98 SER A O 1
ATOM 788 N N . GLY A 1 99 ? -21.337 4.452 19.790 1.00 97.94 99 GLY A N 1
ATOM 789 C CA . GLY A 1 99 ? -20.812 5.569 19.013 1.00 97.94 99 GLY A CA 1
ATOM 790 C C . GLY A 1 99 ? -21.425 5.713 17.618 1.00 97.94 99 GLY A C 1
ATOM 791 O O . GLY A 1 99 ? -20.985 6.591 16.883 1.00 97.94 99 GLY A O 1
ATOM 792 N N . ASN A 1 100 ? -22.410 4.882 17.251 1.00 97.06 100 ASN A N 1
ATOM 793 C CA . ASN A 1 100 ? -23.022 4.825 15.921 1.00 97.06 100 ASN A CA 1
ATOM 794 C C . ASN A 1 100 ? -22.003 4.611 14.780 1.00 97.06 100 ASN A C 1
ATOM 796 O O . ASN A 1 100 ? -22.144 5.208 13.715 1.00 97.06 100 ASN A O 1
ATOM 800 N N . ILE A 1 101 ? -20.969 3.784 14.996 1.00 97.44 101 ILE A N 1
ATOM 801 C CA . ILE A 1 101 ? -20.010 3.417 13.937 1.00 97.44 101 ILE A CA 1
ATOM 802 C C . ILE A 1 101 ? -20.645 2.416 12.962 1.00 97.44 101 ILE A C 1
ATOM 804 O O . ILE A 1 101 ? -20.595 2.631 11.756 1.00 97.44 101 ILE A O 1
ATOM 808 N N . ALA A 1 102 ? -21.231 1.342 13.493 1.00 97.38 102 ALA A N 1
ATOM 809 C CA . ALA A 1 102 ? -21.940 0.289 12.765 1.00 97.38 102 ALA A CA 1
ATOM 810 C C . ALA A 1 102 ? -22.780 -0.543 13.755 1.00 97.38 102 ALA A C 1
ATOM 812 O O . ALA A 1 102 ? -22.627 -0.402 14.976 1.00 97.38 102 ALA A O 1
ATOM 813 N N . SER A 1 103 ? -23.677 -1.392 13.251 1.00 96.75 103 SER A N 1
ATOM 814 C CA . SER A 1 103 ? -24.406 -2.362 14.075 1.00 96.75 103 SER A CA 1
ATOM 815 C C . SER A 1 103 ? -23.487 -3.479 14.592 1.00 96.75 103 SER A C 1
ATOM 817 O O . SER A 1 103 ? -22.391 -3.692 14.084 1.00 96.75 103 SER A O 1
ATOM 819 N N . MET A 1 104 ? -23.931 -4.213 15.619 1.00 95.12 104 MET A N 1
ATOM 820 C CA . MET A 1 104 ? -23.167 -5.343 16.170 1.00 95.12 104 MET A CA 1
ATOM 821 C C . MET A 1 104 ? -22.888 -6.425 15.115 1.00 95.12 104 MET A C 1
ATOM 823 O O . MET A 1 104 ? -21.814 -7.012 15.118 1.00 95.12 104 MET A O 1
ATOM 827 N N . GLU A 1 105 ? -23.864 -6.690 14.245 1.00 95.88 105 GLU A N 1
ATOM 828 C CA . GLU A 1 105 ? -23.773 -7.711 13.197 1.00 95.88 105 GLU A CA 1
ATOM 829 C C . GLU A 1 105 ? -22.697 -7.332 12.173 1.00 95.88 105 GLU A C 1
ATOM 831 O O . GLU A 1 105 ? -21.766 -8.099 11.967 1.00 95.88 105 GLU A O 1
ATOM 836 N N . GLU A 1 106 ? -22.730 -6.095 11.669 1.00 96.50 106 GLU A N 1
ATOM 837 C CA . GLU A 1 106 ? -21.745 -5.567 10.708 1.00 96.50 106 GLU A CA 1
ATOM 838 C C . GLU A 1 106 ? -20.310 -5.490 11.259 1.00 96.50 106 GLU A C 1
ATOM 840 O O . GLU A 1 106 ? -19.361 -5.444 10.486 1.00 96.50 106 GLU A O 1
ATOM 845 N N . ILE A 1 107 ? -20.130 -5.417 12.583 1.00 94.75 107 ILE A N 1
ATOM 846 C CA . ILE A 1 107 ? -18.796 -5.378 13.211 1.00 94.75 107 ILE A CA 1
ATOM 847 C C . ILE A 1 107 ? -18.185 -6.782 13.327 1.00 94.75 107 ILE A C 1
ATOM 849 O O . ILE A 1 107 ? -16.963 -6.908 13.396 1.00 94.75 107 ILE A O 1
ATOM 853 N N . LEU A 1 108 ? -19.019 -7.820 13.416 1.00 92.44 108 LEU A N 1
ATOM 854 C CA . LEU A 1 108 ? -18.577 -9.201 13.619 1.00 92.44 108 LEU A CA 1
ATOM 855 C C . LEU A 1 108 ? -18.447 -10.009 12.318 1.00 92.44 108 LEU A C 1
ATOM 857 O O . LEU A 1 108 ? -17.850 -11.087 12.364 1.00 92.44 108 LEU A O 1
ATOM 861 N N . GLU A 1 109 ? -19.019 -9.523 11.213 1.00 82.19 109 GLU A N 1
ATOM 862 C CA . GLU A 1 109 ? -18.816 -10.058 9.854 1.00 82.19 109 GLU A CA 1
ATOM 863 C C . GLU A 1 109 ? -17.403 -9.781 9.312 1.00 82.19 109 GLU A C 1
ATOM 865 O O . GLU A 1 109 ? -16.838 -10.713 8.689 1.00 82.19 109 GLU A O 1
#

Sequence (109 aa):
MLVCGHAPFQEANDSETLTMIMDCKYTIPEHVSQPCKDLIARMLIRDPGKRSTLEDIARDPWLMQDPGWRTEAEVLPLVSRQHLTEEDHAHIIHRMVSGNIASMEEILE